Protein AF-A0A6D1ACQ4-F1 (afdb_monomer_lite)

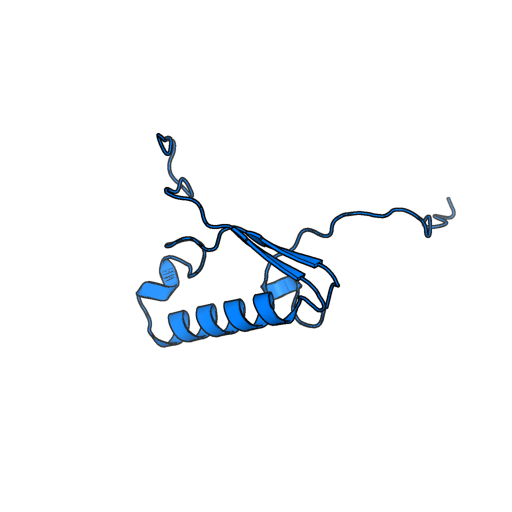Secondary structure (DSSP, 8-state):
------TT--------TTTTTT--EEEEEE---STBTTTBTTGGG-HHHHHHHHHHHHHHHTTEEEEEEE---SS--SS-SS----

Sequence (86 aa):
ASDSSDESMSYVSLMTVHAAKGLEFDNVFLVGMCENIFPNYRAYKVAEAMEEERRLAYVAITRAKEKLFVSDSRGLLLYSQTEKKP

Foldseek 3Di:
DPCPPPPDDDDDDDDALVVCQPAADQEAEAEACEPCRQVPPVLVVDVVSNVVSVVSVVSRVVNHDHYYHYDHDPDDDDPDPDDDDD

Organism: Escherichia coli (NCBI:txid562)

Structure (mmCIF, N/CA/C/O backbone):
data_AF-A0A6D1ACQ4-F1
#
_entry.id   AF-A0A6D1ACQ4-F1
#
loop_
_atom_site.group_PDB
_atom_site.id
_atom_site.type_symbol
_atom_site.label_atom_id
_atom_site.label_alt_id
_atom_site.label_comp_id
_atom_site.label_asym_id
_atom_site.label_entity_id
_atom_site.label_seq_id
_atom_site.pdbx_PDB_ins_code
_atom_site.Cartn_x
_atom_site.Cartn_y
_atom_site.Cartn_z
_atom_site.occupancy
_atom_site.B_iso_or_equiv
_atom_site.auth_seq_id
_atom_site.auth_comp_id
_atom_site.auth_asym_id
_atom_site.auth_atom_id
_atom_site.pdbx_PDB_model_num
ATOM 1 N N . ALA A 1 1 ? -17.579 34.432 8.148 1.00 38.06 1 ALA A N 1
ATOM 2 C CA . ALA A 1 1 ? -18.294 33.155 8.289 1.00 38.06 1 ALA A CA 1
ATOM 3 C C . ALA A 1 1 ? -17.404 32.250 9.120 1.00 38.06 1 ALA A C 1
ATOM 5 O O . ALA A 1 1 ? -16.279 31.999 8.714 1.00 38.06 1 ALA A O 1
ATOM 6 N N . SER A 1 2 ? -17.828 31.930 10.338 1.00 40.88 2 SER A N 1
ATOM 7 C CA . SER A 1 2 ? -17.139 30.998 11.227 1.00 40.88 2 SER A CA 1
ATOM 8 C C . SER A 1 2 ? -17.390 29.585 10.712 1.00 40.88 2 SER A C 1
ATOM 10 O O . SER A 1 2 ? -18.509 29.094 10.835 1.00 40.88 2 SER A O 1
ATOM 12 N N . ASP A 1 3 ? -16.381 28.975 10.095 1.00 47.56 3 ASP A N 1
ATOM 13 C CA . ASP A 1 3 ? -16.421 27.574 9.675 1.00 47.56 3 ASP A CA 1
ATOM 14 C C . ASP A 1 3 ? -16.266 26.708 10.933 1.00 47.56 3 ASP A C 1
ATOM 16 O O . ASP A 1 3 ? -15.168 26.348 11.354 1.00 47.56 3 ASP A O 1
ATOM 20 N N . SER A 1 4 ? -17.385 26.474 11.619 1.00 49.88 4 SER A N 1
ATOM 21 C CA . SER A 1 4 ? -17.506 25.411 12.609 1.00 49.88 4 SER A CA 1
ATOM 22 C C . SER A 1 4 ? -17.475 24.097 11.837 1.00 49.88 4 SER A C 1
ATOM 24 O O . SER A 1 4 ? -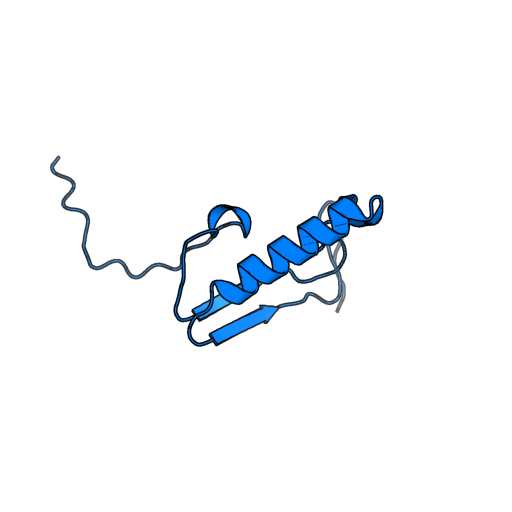18.512 23.611 11.394 1.00 49.88 4 SER A O 1
ATOM 26 N N . SER A 1 5 ? -16.272 23.587 11.593 1.00 52.09 5 SER A N 1
ATOM 27 C CA . SER A 1 5 ? -16.039 22.315 10.921 1.00 52.09 5 SER A CA 1
ATOM 28 C C . SER A 1 5 ? -16.796 21.207 11.650 1.00 52.09 5 SER A C 1
ATOM 30 O O . SER A 1 5 ? -16.432 20.847 12.769 1.00 52.09 5 SER A O 1
ATOM 32 N N . ASP A 1 6 ? -17.859 20.714 11.014 1.00 51.94 6 ASP A N 1
ATOM 33 C CA . ASP A 1 6 ? -18.693 19.605 11.465 1.00 51.94 6 ASP A CA 1
ATOM 34 C C . ASP A 1 6 ? -17.826 18.412 11.901 1.00 51.94 6 ASP A C 1
ATOM 36 O O . ASP A 1 6 ? -17.282 17.678 11.074 1.00 51.94 6 ASP A O 1
ATOM 40 N N . GLU A 1 7 ? -17.749 18.165 13.211 1.00 56.78 7 GLU A N 1
ATOM 41 C CA . GLU A 1 7 ? -17.092 17.006 13.840 1.00 56.78 7 GLU A CA 1
ATOM 42 C C . GLU A 1 7 ? -17.816 15.665 13.555 1.00 56.78 7 GLU A C 1
ATOM 44 O O . GLU A 1 7 ? -17.720 14.712 14.325 1.00 56.78 7 GLU A O 1
ATOM 49 N N . SER A 1 8 ? -18.567 15.553 12.453 1.00 57.22 8 SER A N 1
ATOM 50 C CA . SER A 1 8 ? -19.430 14.394 12.178 1.00 57.22 8 SER A CA 1
ATOM 51 C C . SER A 1 8 ? -19.498 13.937 10.718 1.00 57.22 8 SER A C 1
ATOM 53 O O . SER A 1 8 ? -20.313 13.074 10.389 1.00 57.22 8 SER A O 1
ATOM 55 N N . MET A 1 9 ? -18.635 14.428 9.824 1.00 56.19 9 MET A N 1
ATOM 56 C CA . MET A 1 9 ? -18.562 13.845 8.481 1.00 56.19 9 MET A CA 1
ATOM 57 C C . MET A 1 9 ? -17.639 12.625 8.465 1.00 56.19 9 MET A C 1
ATOM 59 O O . MET A 1 9 ? -16.418 12.736 8.418 1.0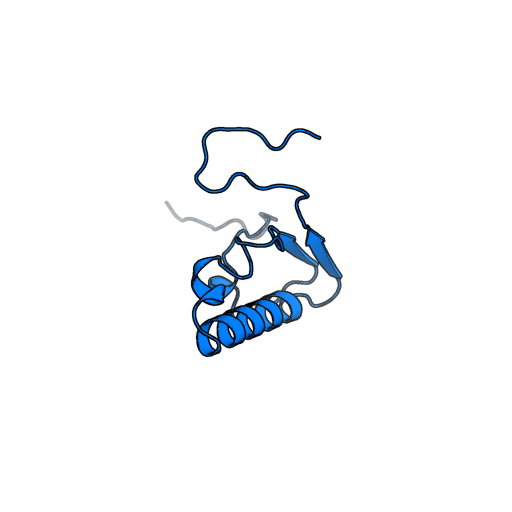0 56.19 9 MET A O 1
ATOM 63 N N . SER A 1 10 ? -18.247 11.438 8.485 1.00 78.50 10 SER A N 1
ATOM 64 C CA . SER A 1 10 ? -17.571 10.175 8.187 1.00 78.50 10 SER A CA 1
ATOM 65 C C . SER A 1 10 ? -17.336 10.084 6.678 1.00 78.50 10 SER A C 1
ATOM 67 O O . SER A 1 10 ? -18.272 9.880 5.905 1.00 78.50 10 SER A O 1
ATOM 69 N N . TYR A 1 11 ? -16.092 10.283 6.245 1.00 87.50 11 TYR A N 1
ATOM 70 C CA . TYR A 1 11 ? -15.685 10.170 4.845 1.00 87.50 11 TYR A CA 1
ATOM 71 C C . TYR A 1 11 ? -14.628 9.082 4.656 1.00 87.50 11 TYR A C 1
ATOM 73 O O . TYR A 1 11 ? -13.892 8.721 5.574 1.00 87.50 11 TYR A O 1
ATOM 81 N N . VAL A 1 12 ? -14.540 8.570 3.427 1.00 91.44 12 VAL A N 1
ATOM 82 C CA . VAL A 1 12 ? -13.458 7.674 3.014 1.00 91.44 12 VAL A CA 1
ATOM 83 C C . VAL A 1 12 ? -12.274 8.516 2.550 1.00 91.44 12 VAL A C 1
ATOM 85 O O . VAL A 1 12 ? -12.392 9.306 1.614 1.00 91.44 12 VAL A O 1
ATOM 88 N N . SER A 1 13 ? -11.120 8.325 3.185 1.00 92.56 13 SER A N 1
ATOM 89 C CA . SER A 1 13 ? -9.877 8.998 2.806 1.00 92.56 13 SER A CA 1
ATOM 90 C C . SER A 1 13 ? -9.209 8.290 1.628 1.00 92.56 13 SER A C 1
ATOM 92 O O . SER A 1 13 ? -8.735 7.163 1.766 1.00 92.56 13 SER A O 1
ATOM 94 N N . LEU A 1 14 ? -9.131 8.964 0.477 1.00 95.31 14 LEU A N 1
ATOM 95 C CA . LEU A 1 14 ? -8.392 8.487 -0.694 1.00 95.31 14 LEU A CA 1
ATOM 96 C C . LEU A 1 14 ? -7.038 9.195 -0.785 1.00 95.31 14 LEU A C 1
ATOM 98 O O . LEU A 1 14 ? -6.968 10.422 -0.790 1.00 95.31 14 LEU A O 1
ATOM 102 N N . MET A 1 15 ? -5.954 8.426 -0.868 1.00 94.94 15 MET A N 1
ATOM 103 C CA . MET A 1 15 ? -4.597 8.968 -0.919 1.00 94.94 15 MET A CA 1
ATOM 104 C C . MET A 1 15 ? -3.629 8.014 -1.617 1.00 94.94 15 MET A C 1
ATOM 106 O O . MET A 1 15 ? -3.922 6.836 -1.814 1.00 94.94 15 MET A O 1
ATOM 110 N N . THR A 1 16 ? -2.455 8.524 -1.985 1.00 95.25 16 THR A N 1
ATOM 111 C CA . THR A 1 16 ? -1.356 7.690 -2.485 1.00 95.25 16 THR A CA 1
ATOM 112 C C . THR A 1 16 ? -0.641 6.990 -1.328 1.00 95.25 16 THR A C 1
ATOM 114 O O . THR A 1 16 ? -0.650 7.474 -0.196 1.00 95.25 16 THR A O 1
ATOM 117 N N . VAL A 1 17 ? 0.057 5.886 -1.616 1.00 94.75 17 VAL A N 1
ATOM 118 C CA . VAL A 1 17 ? 0.860 5.156 -0.613 1.00 94.75 17 VAL A CA 1
ATOM 119 C C . VAL A 1 17 ? 1.881 6.067 0.082 1.00 94.75 17 VAL A C 1
ATOM 121 O O . VAL A 1 17 ? 2.088 5.965 1.288 1.00 94.75 17 VAL A O 1
ATOM 124 N N . HIS A 1 18 ? 2.474 7.006 -0.659 1.00 94.00 18 HIS A N 1
ATOM 125 C CA . HIS A 1 18 ? 3.419 7.981 -0.114 1.00 94.00 18 HIS A CA 1
ATOM 126 C C . HIS A 1 18 ? 2.765 8.926 0.901 1.00 94.00 18 HIS A C 1
ATOM 128 O O . HIS A 1 18 ? 3.335 9.173 1.962 1.00 94.00 18 HIS A O 1
ATOM 134 N N . ALA A 1 19 ? 1.568 9.431 0.593 1.00 95.56 19 ALA A N 1
ATOM 135 C CA . ALA A 1 19 ? 0.827 10.326 1.480 1.00 95.56 19 ALA A CA 1
ATOM 136 C C . ALA A 1 19 ? 0.308 9.611 2.739 1.00 95.56 19 ALA A C 1
ATOM 138 O O . ALA A 1 19 ? 0.134 10.245 3.774 1.00 95.56 19 ALA A O 1
ATOM 139 N N . ALA A 1 20 ? 0.121 8.290 2.676 1.00 94.12 20 ALA A N 1
ATOM 140 C CA . ALA A 1 20 ? -0.308 7.483 3.815 1.00 94.12 20 ALA A CA 1
ATOM 141 C C . ALA A 1 20 ? 0.795 7.246 4.864 1.00 94.12 20 ALA A C 1
ATOM 143 O O . ALA A 1 20 ? 0.529 6.687 5.931 1.00 94.12 20 ALA A O 1
ATOM 144 N N . LYS A 1 21 ? 2.049 7.626 4.586 1.00 92.81 21 LYS A N 1
ATOM 145 C CA . LYS A 1 21 ? 3.173 7.394 5.499 1.00 92.81 21 LYS A CA 1
ATOM 146 C C . LYS A 1 21 ? 2.942 8.100 6.840 1.00 92.81 21 LYS A C 1
ATOM 148 O O . LYS A 1 21 ? 2.794 9.313 6.893 1.00 92.81 21 LYS A O 1
ATOM 153 N N . GLY A 1 22 ? 2.968 7.328 7.928 1.00 92.25 22 GLY A N 1
ATOM 154 C CA . GLY A 1 22 ? 2.750 7.838 9.288 1.00 92.25 22 GLY A CA 1
ATOM 155 C C . GLY A 1 22 ? 1.282 7.906 9.716 1.00 92.25 22 GLY A C 1
ATOM 156 O O . GLY A 1 22 ? 1.015 8.202 10.874 1.00 92.25 22 GLY A O 1
ATOM 157 N N . LEU A 1 23 ? 0.345 7.587 8.820 1.00 95.38 23 LEU A N 1
ATOM 158 C CA . LEU A 1 23 ? -1.075 7.441 9.137 1.00 95.38 23 LEU A CA 1
ATOM 159 C C . LEU A 1 23 ? -1.417 5.965 9.350 1.00 95.38 23 LEU A C 1
ATOM 161 O O . LEU A 1 23 ? -0.739 5.090 8.813 1.00 95.38 23 LEU A O 1
ATOM 165 N N . GLU A 1 24 ? -2.464 5.679 10.113 1.00 96.06 24 GLU A N 1
ATOM 166 C CA . GLU A 1 24 ? -2.968 4.320 10.319 1.00 96.06 24 GLU A CA 1
ATOM 167 C C . GLU A 1 24 ? -4.496 4.333 10.388 1.00 96.06 24 GLU A C 1
ATOM 169 O O . GLU A 1 2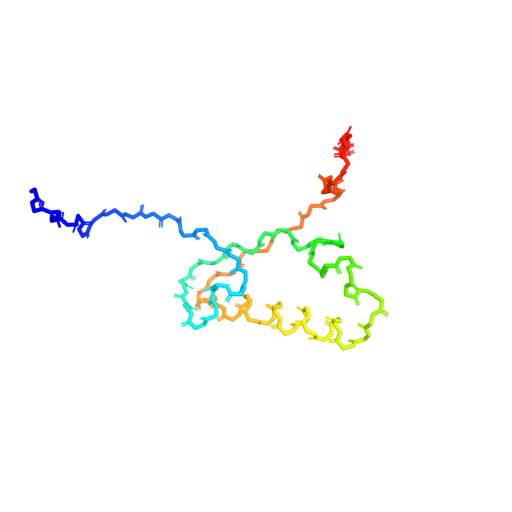4 ? -5.086 5.266 10.934 1.00 96.06 24 GLU A O 1
ATOM 174 N N . PHE A 1 25 ? -5.125 3.284 9.861 1.00 95.88 25 PHE A N 1
ATOM 175 C CA . PHE A 1 25 ? -6.576 3.157 9.746 1.00 95.88 25 PHE A CA 1
ATOM 176 C C . PHE A 1 25 ? -7.015 1.741 10.122 1.00 95.88 25 PHE A C 1
ATOM 178 O O . PHE A 1 25 ? -6.293 0.776 9.870 1.00 95.88 25 PHE A O 1
ATOM 185 N N . ASP A 1 26 ? -8.217 1.593 10.677 1.00 96.69 26 ASP A N 1
ATOM 186 C CA . ASP A 1 26 ? -8.740 0.274 11.064 1.00 96.69 26 ASP A CA 1
ATOM 187 C C . ASP A 1 26 ? -8.916 -0.637 9.842 1.00 96.69 26 ASP A C 1
ATOM 189 O O . ASP A 1 26 ? -8.541 -1.811 9.862 1.00 96.69 26 ASP A O 1
ATOM 193 N N . ASN A 1 27 ? -9.402 -0.062 8.737 1.00 96.81 27 ASN A N 1
ATOM 194 C CA . ASN A 1 27 ? -9.640 -0.756 7.477 1.00 96.81 27 ASN A CA 1
ATOM 195 C C . ASN A 1 27 ? -8.936 -0.023 6.328 1.00 96.81 27 ASN A C 1
ATOM 197 O O . ASN A 1 27 ? -9.149 1.173 6.134 1.00 96.81 27 ASN A O 1
ATOM 201 N N . VAL A 1 28 ? -8.137 -0.743 5.538 1.00 97.75 28 VAL A N 1
ATOM 202 C CA . VAL A 1 28 ? -7.416 -0.191 4.378 1.00 97.75 28 VAL A CA 1
ATOM 203 C C . VAL A 1 28 ? -7.759 -0.978 3.122 1.00 97.75 28 VAL A C 1
ATOM 205 O O . VAL A 1 28 ? -7.698 -2.206 3.107 1.00 97.75 28 VAL A O 1
ATOM 208 N N . PHE A 1 29 ? -8.071 -0.255 2.047 1.00 97.62 29 PHE A N 1
ATOM 209 C CA . PHE A 1 29 ? -8.273 -0.807 0.711 1.00 97.62 29 PHE A CA 1
ATOM 210 C C . PHE A 1 29 ? -7.074 -0.445 -0.164 1.00 97.62 29 PHE A C 1
ATOM 212 O O . PHE A 1 29 ? -6.949 0.683 -0.638 1.00 97.62 29 PHE A O 1
ATOM 219 N N . LEU A 1 30 ? -6.181 -1.409 -0.371 1.00 95.94 30 LEU A N 1
ATOM 220 C CA . LEU A 1 30 ? -5.048 -1.282 -1.272 1.00 95.94 30 LEU A CA 1
ATOM 221 C C . LEU A 1 30 ? -5.474 -1.711 -2.678 1.00 95.94 30 LEU A C 1
ATOM 223 O O . LEU A 1 30 ? -5.684 -2.892 -2.969 1.00 95.94 30 LEU A O 1
ATOM 227 N N . VAL A 1 31 ? -5.645 -0.718 -3.544 1.00 93.06 31 VAL A N 1
ATOM 228 C CA . VAL A 1 31 ? -6.111 -0.903 -4.920 1.00 93.06 31 VAL A CA 1
ATOM 229 C C . VAL A 1 31 ? -4.963 -0.847 -5.918 1.00 93.06 31 VAL A C 1
ATOM 231 O O . VAL A 1 31 ? -3.975 -0.150 -5.700 1.00 93.06 31 VAL A O 1
ATOM 234 N N . GLY A 1 32 ? -5.109 -1.564 -7.033 1.00 87.81 32 GLY A N 1
ATOM 235 C CA . GLY A 1 32 ? -4.143 -1.508 -8.130 1.00 87.81 32 GLY A CA 1
ATOM 236 C C . GLY A 1 32 ? -2.855 -2.287 -7.868 1.00 87.81 32 GLY A C 1
ATOM 237 O O . GLY A 1 32 ? -1.830 -1.947 -8.456 1.00 87.81 32 GLY A O 1
ATOM 238 N N . MET A 1 33 ? -2.910 -3.342 -7.042 1.00 90.31 33 MET A N 1
ATOM 239 C CA . MET A 1 33 ? -1.814 -4.307 -6.846 1.00 90.31 33 MET A CA 1
ATOM 240 C C . MET A 1 33 ? -1.685 -5.229 -8.061 1.00 90.31 33 MET A C 1
ATOM 242 O O . MET A 1 33 ? -1.877 -6.438 -7.974 1.00 90.31 33 MET A O 1
ATOM 246 N N . CYS A 1 34 ? -1.413 -4.616 -9.206 1.00 87.56 34 CYS A N 1
ATOM 247 C CA . CYS A 1 34 ? -1.314 -5.247 -10.508 1.00 87.56 34 CYS A CA 1
ATOM 248 C C . CYS A 1 34 ? 0.007 -4.848 -11.164 1.00 87.56 34 CYS A C 1
ATOM 250 O O . CYS A 1 34 ? 0.527 -3.744 -10.950 1.00 87.56 34 CYS A O 1
ATOM 252 N N . GLU A 1 35 ? 0.550 -5.752 -11.977 1.00 84.62 35 GLU A N 1
ATOM 253 C CA . GLU A 1 35 ? 1.805 -5.520 -12.686 1.00 84.62 35 GLU A CA 1
ATOM 254 C C . GLU A 1 35 ? 1.757 -4.213 -13.491 1.00 84.62 35 GLU A C 1
ATOM 256 O O . GLU A 1 35 ? 0.733 -3.846 -14.070 1.00 84.62 35 GLU A O 1
ATOM 261 N N . ASN A 1 36 ? 2.890 -3.511 -13.545 1.00 83.38 36 ASN A N 1
ATOM 262 C CA . ASN A 1 36 ? 3.077 -2.207 -14.191 1.00 83.38 36 ASN A CA 1
ATOM 263 C C . ASN A 1 36 ? 2.410 -1.001 -13.500 1.00 83.38 36 ASN A C 1
ATOM 265 O O . ASN A 1 36 ? 2.813 0.129 -13.795 1.00 83.38 36 ASN A O 1
ATOM 269 N N . ILE A 1 37 ? 1.467 -1.203 -12.570 1.00 86.44 37 ILE A N 1
ATOM 270 C CA . ILE A 1 37 ? 0.953 -0.140 -11.685 1.00 86.44 37 ILE A CA 1
ATOM 271 C C . ILE A 1 37 ? 1.692 -0.151 -10.359 1.00 86.44 37 ILE A C 1
ATOM 273 O O . ILE A 1 37 ? 2.251 0.873 -9.967 1.00 86.44 37 ILE A O 1
ATOM 277 N N . PHE A 1 38 ? 1.691 -1.301 -9.691 1.00 89.69 38 PHE A N 1
ATOM 278 C CA . PHE A 1 38 ? 2.324 -1.477 -8.398 1.00 89.69 38 PHE A CA 1
ATOM 279 C C . PHE A 1 38 ? 2.842 -2.923 -8.290 1.00 89.69 38 PHE A C 1
ATOM 281 O O . PHE A 1 38 ? 2.064 -3.834 -7.997 1.00 89.69 38 PHE A O 1
ATOM 288 N N . PRO A 1 39 ? 4.136 -3.163 -8.581 1.00 91.88 39 PRO A N 1
ATOM 289 C CA . PRO A 1 39 ? 5.194 -2.165 -8.756 1.00 91.88 39 PRO A CA 1
ATOM 290 C C . PRO A 1 39 ? 5.083 -1.380 -10.072 1.00 91.88 39 PRO A C 1
ATOM 292 O O . PRO A 1 39 ? 4.682 -1.918 -11.110 1.00 91.88 39 PRO A O 1
ATOM 295 N N . ASN A 1 40 ? 5.451 -0.098 -10.030 1.00 88.75 40 ASN A N 1
ATOM 296 C CA . ASN A 1 40 ? 5.438 0.775 -11.202 1.00 88.75 40 ASN A CA 1
ATOM 297 C C . ASN A 1 40 ? 6.309 0.211 -12.339 1.00 88.75 40 ASN A C 1
ATOM 299 O O . ASN A 1 40 ? 7.431 -0.237 -12.098 1.00 88.75 40 ASN A O 1
ATOM 303 N N . TYR A 1 41 ? 5.856 0.307 -13.599 1.00 87.75 41 TYR A N 1
ATOM 304 C CA . TYR A 1 41 ? 6.604 -0.203 -14.765 1.00 87.75 41 TYR A CA 1
ATOM 305 C C . TYR A 1 41 ? 8.065 0.292 -14.837 1.00 87.75 41 TYR A C 1
ATOM 307 O O . TYR A 1 41 ? 8.937 -0.389 -15.377 1.00 87.75 41 TYR A O 1
ATOM 315 N N . ARG A 1 42 ? 8.354 1.489 -14.305 1.00 88.38 42 ARG A N 1
ATOM 316 C CA . ARG A 1 42 ? 9.707 2.065 -14.287 1.00 88.38 42 ARG A CA 1
ATOM 317 C C . ARG A 1 42 ? 10.642 1.329 -13.335 1.00 88.38 42 ARG A C 1
ATOM 319 O O . ARG A 1 42 ? 11.838 1.275 -13.611 1.00 88.38 42 ARG A O 1
ATOM 326 N N . ALA A 1 43 ? 10.110 0.758 -12.256 1.00 91.81 43 ALA A N 1
ATOM 327 C CA . ALA A 1 43 ? 10.896 0.071 -11.242 1.00 91.81 43 ALA A CA 1
ATOM 328 C C . ALA A 1 43 ? 11.545 -1.205 -11.790 1.00 91.81 43 ALA A C 1
ATOM 330 O O . ALA A 1 43 ? 12.688 -1.489 -11.454 1.00 91.81 43 ALA A O 1
ATOM 331 N N . TYR A 1 44 ? 10.901 -1.892 -12.739 1.00 89.44 44 TYR A N 1
ATOM 332 C CA . TYR A 1 44 ? 11.416 -3.127 -13.349 1.00 89.44 44 TYR A CA 1
ATOM 333 C C . TYR A 1 44 ? 12.799 -2.993 -14.003 1.00 89.44 44 TYR A C 1
ATOM 335 O O . TYR A 1 44 ? 13.465 -3.999 -14.233 1.00 89.44 44 TYR A O 1
ATOM 343 N N . LYS A 1 45 ? 13.246 -1.773 -14.325 1.00 91.38 45 LYS A N 1
ATOM 344 C CA . LYS A 1 45 ? 14.539 -1.540 -14.984 1.00 91.38 45 LYS A CA 1
ATOM 345 C C . LYS A 1 45 ? 15.722 -1.476 -14.017 1.00 91.38 45 LYS A C 1
ATOM 347 O O . LYS A 1 45 ? 16.856 -1.600 -14.468 1.00 91.38 45 LYS A O 1
ATOM 352 N N . VAL A 1 46 ? 15.483 -1.237 -12.725 1.00 94.19 46 VAL A N 1
ATOM 353 C CA . VAL A 1 46 ? 16.532 -0.959 -11.732 1.00 94.19 46 VAL A CA 1
ATOM 354 C C . VAL A 1 46 ? 16.217 -1.701 -10.435 1.00 94.19 46 VAL A C 1
ATOM 356 O O . VAL A 1 46 ? 15.171 -1.477 -9.830 1.00 94.19 46 VAL A O 1
ATOM 359 N N . ALA A 1 47 ? 17.133 -2.556 -9.973 1.00 92.38 47 ALA A N 1
ATOM 360 C CA . ALA A 1 47 ? 16.927 -3.365 -8.767 1.00 92.38 47 ALA A CA 1
ATOM 361 C C . ALA A 1 47 ? 16.629 -2.506 -7.524 1.00 92.38 47 ALA A C 1
ATOM 363 O O . ALA A 1 47 ? 15.726 -2.824 -6.754 1.00 92.38 47 ALA A O 1
ATOM 364 N N . GLU A 1 48 ? 17.318 -1.375 -7.360 1.00 95.56 48 GLU A N 1
ATOM 365 C CA . GLU A 1 48 ? 17.076 -0.462 -6.236 1.00 95.56 48 GLU A CA 1
ATOM 366 C C . GLU A 1 48 ? 15.672 0.158 -6.273 1.00 95.56 48 GLU A C 1
ATOM 368 O O . GLU A 1 48 ? 15.062 0.359 -5.222 1.00 95.56 48 GLU A O 1
ATOM 373 N N . ALA A 1 49 ? 15.135 0.421 -7.469 1.00 94.62 49 ALA A N 1
ATOM 374 C CA . ALA A 1 49 ? 13.781 0.940 -7.638 1.00 94.62 49 ALA A CA 1
ATOM 375 C C . ALA A 1 49 ? 12.721 -0.128 -7.324 1.00 94.62 49 ALA A C 1
ATOM 377 O O . ALA A 1 49 ? 11.704 0.189 -6.713 1.00 94.62 49 ALA A O 1
ATOM 378 N N . MET A 1 50 ? 12.970 -1.398 -7.666 1.00 95.56 50 MET A N 1
ATOM 379 C CA . MET A 1 50 ? 12.112 -2.508 -7.226 1.00 95.56 50 MET A CA 1
ATOM 380 C C . MET A 1 50 ? 12.094 -2.653 -5.705 1.00 95.56 50 MET A C 1
ATOM 382 O O . MET A 1 50 ? 11.034 -2.869 -5.118 1.00 95.56 50 MET A O 1
ATOM 386 N N . GLU A 1 51 ? 13.247 -2.509 -5.053 1.00 96.75 51 GLU A N 1
ATOM 387 C CA . GLU A 1 51 ? 13.310 -2.536 -3.591 1.00 96.75 51 GLU A CA 1
ATOM 388 C C . GLU A 1 51 ? 12.587 -1.341 -2.954 1.00 96.75 51 GLU A C 1
ATOM 390 O O . GLU A 1 51 ? 12.018 -1.478 -1.871 1.00 96.75 51 GLU A O 1
ATOM 395 N N . GLU A 1 52 ? 12.541 -0.184 -3.619 1.00 95.62 52 GLU A N 1
ATOM 396 C CA . GLU A 1 52 ? 11.714 0.942 -3.175 1.00 95.62 52 GLU A CA 1
ATOM 397 C C . GLU A 1 52 ? 10.216 0.647 -3.304 1.00 95.62 52 GLU A C 1
ATOM 399 O O . GLU A 1 52 ? 9.484 0.826 -2.334 1.00 95.62 52 GLU A O 1
ATOM 404 N N . GLU A 1 53 ? 9.749 0.107 -4.433 1.00 95.75 53 GLU A N 1
ATOM 405 C CA . GLU A 1 53 ? 8.343 -0.306 -4.578 1.00 95.75 53 GLU A CA 1
ATOM 406 C C . GLU A 1 53 ? 7.957 -1.373 -3.539 1.00 95.75 53 GLU A C 1
ATOM 408 O O . GLU A 1 53 ? 6.867 -1.328 -2.967 1.00 95.75 53 GLU A O 1
ATOM 413 N N . ARG A 1 54 ? 8.875 -2.293 -3.205 1.00 95.75 54 ARG A N 1
ATOM 414 C CA . ARG A 1 54 ? 8.687 -3.267 -2.117 1.00 95.75 54 ARG A CA 1
ATOM 415 C C . ARG A 1 54 ? 8.525 -2.574 -0.760 1.00 95.75 54 ARG A C 1
ATOM 417 O O . ARG A 1 54 ? 7.652 -2.954 0.022 1.00 95.75 54 ARG A O 1
ATOM 424 N N . ARG A 1 55 ? 9.334 -1.548 -0.470 1.00 96.69 55 ARG A N 1
ATOM 425 C CA . ARG A 1 55 ? 9.191 -0.735 0.751 1.00 96.69 55 ARG A CA 1
ATOM 426 C C . ARG A 1 55 ? 7.867 0.020 0.770 1.00 96.69 55 ARG A C 1
ATOM 428 O O . ARG A 1 55 ? 7.214 0.046 1.810 1.00 96.69 55 ARG A O 1
ATOM 435 N N . LEU A 1 56 ? 7.430 0.573 -0.359 1.00 95.88 56 LEU A N 1
ATOM 436 C CA . LEU A 1 56 ? 6.117 1.209 -0.475 1.00 95.88 56 LEU A CA 1
ATOM 437 C C . LEU A 1 56 ? 4.988 0.205 -0.218 1.00 95.88 56 LEU A C 1
ATOM 439 O O . LEU A 1 56 ? 4.057 0.521 0.519 1.00 95.88 56 LEU A O 1
ATOM 443 N N . ALA A 1 57 ? 5.094 -1.019 -0.740 1.00 95.81 57 ALA A N 1
ATOM 444 C CA . ALA A 1 57 ? 4.120 -2.079 -0.489 1.00 95.81 57 ALA A CA 1
ATOM 445 C C . ALA A 1 57 ? 4.022 -2.389 1.009 1.00 95.81 57 ALA A C 1
ATOM 447 O O . ALA A 1 57 ? 2.930 -2.444 1.573 1.00 95.81 57 ALA A O 1
ATOM 448 N N . TYR A 1 58 ? 5.172 -2.515 1.673 1.00 96.69 58 TYR A N 1
ATOM 449 C CA . TYR A 1 58 ? 5.244 -2.716 3.116 1.00 96.69 58 TYR A CA 1
ATOM 450 C C . TYR A 1 58 ? 4.609 -1.556 3.895 1.00 96.69 58 TYR A C 1
ATOM 452 O O . TYR A 1 58 ? 3.831 -1.780 4.824 1.00 96.69 58 TYR A O 1
ATOM 460 N N . VAL A 1 59 ? 4.884 -0.308 3.500 1.00 97.00 59 VAL A N 1
ATOM 461 C CA . VAL A 1 59 ? 4.241 0.866 4.105 1.00 97.00 59 VAL A CA 1
ATOM 462 C C . VAL A 1 59 ? 2.727 0.773 3.951 1.00 97.00 59 VAL A C 1
ATOM 464 O O . VAL A 1 59 ? 2.044 0.879 4.963 1.00 97.00 59 VAL A O 1
ATOM 467 N N . ALA A 1 60 ? 2.210 0.512 2.746 1.00 96.12 60 ALA A N 1
ATOM 468 C CA . ALA A 1 60 ? 0.775 0.393 2.481 1.00 96.12 60 ALA A CA 1
ATOM 469 C C . ALA A 1 60 ? 0.103 -0.693 3.339 1.00 96.12 60 ALA A C 1
ATOM 471 O O . ALA A 1 60 ? -0.925 -0.436 3.963 1.00 96.12 60 ALA A O 1
ATOM 472 N N . ILE A 1 61 ? 0.713 -1.880 3.415 1.00 96.38 61 ILE A N 1
ATOM 473 C CA . ILE A 1 61 ? 0.216 -3.018 4.203 1.00 96.38 61 ILE A CA 1
ATOM 474 C C . ILE A 1 61 ? 0.161 -2.659 5.691 1.00 96.38 61 ILE A C 1
ATOM 476 O O . ILE A 1 61 ? -0.844 -2.897 6.353 1.00 96.38 61 ILE A O 1
ATOM 480 N N . THR A 1 62 ? 1.213 -2.025 6.210 1.00 97.12 62 THR A N 1
ATOM 481 C CA . THR A 1 62 ? 1.307 -1.645 7.630 1.00 97.12 62 THR A CA 1
ATOM 482 C C . THR A 1 62 ? 0.464 -0.430 8.013 1.00 97.12 62 THR A C 1
ATOM 484 O O . THR A 1 62 ? 0.501 -0.023 9.169 1.00 97.12 62 THR A O 1
ATOM 487 N N . ARG A 1 63 ? -0.285 0.185 7.083 1.00 96.94 63 ARG A N 1
ATOM 488 C CA . ARG A 1 63 ? -1.252 1.237 7.445 1.00 96.94 63 ARG A CA 1
ATOM 489 C C . ARG A 1 63 ? -2.534 0.659 8.053 1.00 96.94 63 ARG A C 1
ATOM 491 O O . ARG A 1 63 ? -3.288 1.410 8.664 1.00 96.94 63 ARG A O 1
ATOM 498 N N . ALA A 1 64 ? -2.804 -0.632 7.848 1.00 97.75 64 ALA A N 1
ATOM 499 C CA . ALA A 1 64 ? -4.017 -1.297 8.312 1.00 97.75 64 ALA A CA 1
ATOM 500 C C . ALA A 1 64 ? -3.838 -1.852 9.730 1.00 97.75 64 ALA A C 1
ATOM 502 O O . ALA A 1 64 ? -2.900 -2.611 9.972 1.00 97.75 64 ALA A O 1
ATOM 503 N N . LYS A 1 65 ? -4.752 -1.518 10.648 1.00 97.12 65 LYS A N 1
ATOM 504 C CA . LYS A 1 65 ? -4.744 -2.044 12.024 1.00 97.12 65 LYS A CA 1
ATOM 505 C C . LYS A 1 65 ? -5.521 -3.347 12.167 1.00 97.12 65 LYS A C 1
ATOM 507 O O . LYS A 1 65 ? -5.052 -4.252 12.849 1.00 97.12 65 LYS A O 1
ATOM 512 N N . GLU A 1 66 ? -6.689 -3.449 11.530 1.00 97.56 66 GLU A N 1
ATOM 513 C CA . GLU A 1 66 ? -7.562 -4.623 11.658 1.00 97.56 66 GLU A CA 1
ATOM 514 C C . GLU A 1 66 ? -7.682 -5.403 10.351 1.00 97.56 66 GLU A C 1
ATOM 516 O O . GLU A 1 66 ? -7.456 -6.614 10.326 1.00 97.56 66 GLU A O 1
ATOM 521 N N . LYS A 1 67 ? -8.057 -4.727 9.256 1.00 98.00 67 LYS A N 1
ATOM 522 C CA . LYS A 1 67 ? -8.328 -5.384 7.972 1.00 98.00 67 LYS A CA 1
ATOM 523 C C . LYS A 1 67 ? -7.644 -4.676 6.820 1.00 98.00 67 LYS A C 1
ATOM 525 O O . LYS A 1 67 ? -7.788 -3.470 6.620 1.00 98.00 67 LYS A O 1
ATOM 530 N N . LEU A 1 68 ? -6.965 -5.473 6.008 1.00 97.81 68 LEU A N 1
ATOM 531 C CA . LEU A 1 68 ? -6.407 -5.061 4.733 1.00 97.81 68 LEU A CA 1
ATOM 532 C C . LEU A 1 68 ? -7.148 -5.785 3.611 1.00 97.81 68 LEU A C 1
ATOM 534 O O . LEU A 1 68 ? -7.184 -7.014 3.572 1.00 97.81 68 LEU A O 1
ATOM 538 N N . PHE A 1 69 ? -7.690 -5.018 2.675 1.00 97.88 69 PHE A N 1
ATOM 539 C CA . PHE A 1 69 ? -8.267 -5.527 1.442 1.00 97.88 69 PHE A CA 1
ATOM 540 C C . PHE A 1 69 ? -7.335 -5.183 0.295 1.00 97.88 69 PHE A C 1
ATOM 542 O O . PHE A 1 69 ? -7.019 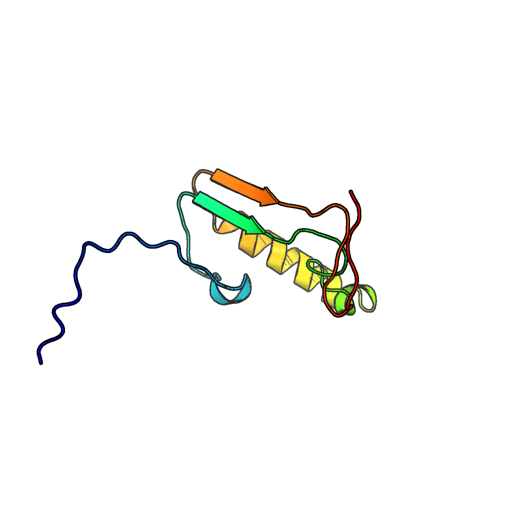-4.015 0.081 1.00 97.88 69 PHE A O 1
ATOM 549 N N . VAL A 1 70 ? -6.904 -6.195 -0.449 1.00 95.69 70 VAL A N 1
ATOM 550 C CA . VAL A 1 70 ? -6.050 -6.018 -1.620 1.00 95.69 70 VAL A CA 1
ATOM 551 C C . VAL A 1 70 ? -6.851 -6.356 -2.862 1.00 95.69 70 VAL A C 1
ATOM 553 O O . VAL A 1 70 ? -7.471 -7.416 -2.928 1.00 95.69 70 VAL A O 1
ATOM 556 N N . SER A 1 71 ? -6.832 -5.461 -3.847 1.00 92.12 71 SER A N 1
ATOM 557 C CA . SER A 1 71 ? -7.425 -5.729 -5.154 1.00 92.12 71 SER A CA 1
ATOM 558 C C . SER A 1 71 ? -6.372 -5.703 -6.253 1.00 92.12 71 SER A C 1
ATOM 560 O O . SER A 1 71 ? -5.582 -4.764 -6.384 1.00 92.12 71 SER A O 1
ATOM 562 N N . ASP A 1 72 ? -6.407 -6.766 -7.048 1.00 88.12 72 ASP A N 1
ATOM 563 C CA . ASP A 1 72 ? -5.729 -6.886 -8.328 1.00 88.12 72 ASP A CA 1
ATOM 564 C C . ASP A 1 72 ? -6.767 -6.740 -9.449 1.00 88.12 72 ASP A C 1
ATOM 566 O O . ASP A 1 72 ? -7.968 -6.966 -9.267 1.00 88.12 72 ASP A O 1
ATOM 570 N N . SER A 1 73 ? -6.307 -6.367 -10.634 1.00 82.25 73 SER A N 1
ATOM 571 C CA . SER A 1 73 ? -7.125 -6.327 -11.824 1.00 82.25 73 SER A CA 1
ATOM 572 C C . SER A 1 73 ? -6.453 -7.183 -12.908 1.00 82.25 73 SER A C 1
ATOM 574 O O . SER A 1 73 ? -5.373 -6.863 -13.380 1.00 82.25 73 SER A O 1
ATOM 576 N N . ARG A 1 74 ? -7.162 -8.221 -13.392 1.00 70.31 74 ARG A N 1
ATOM 577 C CA . ARG A 1 74 ? -6.792 -9.156 -14.495 1.00 70.31 74 ARG A CA 1
ATOM 578 C C . ARG A 1 74 ? -6.466 -8.567 -15.892 1.00 70.31 74 ARG A C 1
ATOM 580 O O . ARG A 1 74 ? -6.791 -9.165 -16.906 1.00 70.31 74 ARG A O 1
ATOM 587 N N . GLY A 1 75 ? -5.979 -7.338 -15.994 1.00 57.59 75 GLY A N 1
ATOM 588 C CA . GLY A 1 75 ? -5.765 -6.663 -17.271 1.00 57.59 75 GLY A CA 1
ATOM 589 C C . GLY A 1 75 ? -5.955 -5.164 -17.147 1.00 57.59 75 GLY A C 1
ATOM 590 O O . GLY A 1 75 ? -6.882 -4.6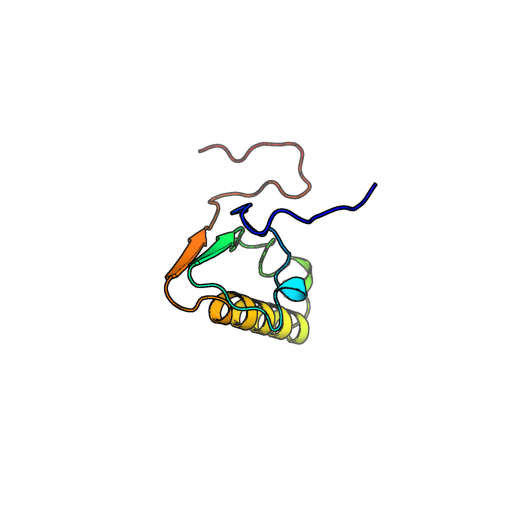64 -16.508 1.00 57.59 75 GLY A O 1
ATOM 591 N N . LEU A 1 76 ? -4.979 -4.457 -17.672 1.00 63.59 76 LEU A N 1
ATOM 592 C CA . LEU A 1 76 ? -4.785 -3.059 -17.381 1.00 63.59 76 LEU A CA 1
ATOM 593 C C . LEU A 1 76 ? -5.341 -2.220 -18.497 1.00 63.59 76 LEU A C 1
ATOM 595 O O . LEU A 1 76 ? -5.221 -2.628 -19.644 1.00 63.59 76 LEU A O 1
ATOM 599 N N . LEU A 1 77 ? -5.747 -0.997 -18.179 1.00 58.81 77 LEU A N 1
ATOM 600 C CA . LEU A 1 77 ? -5.543 0.068 -19.141 1.00 58.81 77 LEU A CA 1
ATOM 601 C C . LEU A 1 77 ? -5.141 1.384 -18.486 1.00 58.81 77 LEU A C 1
ATOM 603 O O . LEU A 1 77 ? -5.877 2.362 -18.446 1.00 58.81 77 LEU A O 1
ATOM 607 N N . LEU A 1 78 ? -3.909 1.396 -17.973 1.00 63.69 78 LEU A N 1
ATOM 608 C CA . LEU A 1 78 ? -3.205 2.628 -17.654 1.00 63.69 78 LEU A CA 1
ATOM 609 C C . LEU A 1 78 ? -2.376 3.029 -18.882 1.00 63.69 78 LEU A C 1
ATOM 611 O O . LEU A 1 78 ? -1.485 2.295 -19.303 1.00 63.69 78 LEU A O 1
ATOM 615 N N . TYR A 1 79 ? -2.708 4.199 -19.436 1.00 55.53 79 TYR A N 1
ATOM 616 C CA . TYR A 1 79 ? -2.129 4.846 -20.626 1.00 55.53 79 TYR A CA 1
ATOM 617 C C . TYR A 1 79 ? -2.512 4.332 -22.033 1.00 55.53 79 TYR A C 1
ATOM 619 O O . TYR A 1 79 ? -2.096 4.962 -23.005 1.00 55.53 79 TYR A O 1
ATOM 627 N N . SER A 1 80 ? -3.338 3.291 -22.194 1.00 55.09 80 SER A N 1
ATOM 628 C CA . SER A 1 80 ? -3.934 2.938 -23.502 1.00 55.09 80 SER A CA 1
ATOM 629 C C . SER A 1 80 ? -5.424 3.328 -23.613 1.00 55.09 80 SER A C 1
ATOM 631 O O . SER A 1 80 ? -6.117 3.540 -22.622 1.00 55.09 80 SER A O 1
ATOM 633 N N . GLN A 1 81 ? -5.906 3.471 -24.850 1.00 53.69 81 GLN A N 1
ATOM 634 C CA . GLN A 1 81 ? -7.298 3.761 -25.224 1.00 53.69 81 GLN A CA 1
ATOM 635 C C . GLN A 1 81 ? -8.029 2.483 -25.680 1.00 53.69 81 GLN A C 1
ATOM 637 O O . GLN A 1 81 ? -8.576 2.417 -26.779 1.00 53.69 81 GLN A O 1
ATOM 642 N N . THR A 1 82 ? -7.966 1.391 -24.928 1.00 50.09 82 THR A N 1
ATOM 643 C CA . THR A 1 82 ? -8.673 0.149 -25.298 1.00 50.09 82 THR A CA 1
ATOM 644 C C . THR A 1 82 ? -9.149 -0.561 -24.048 1.00 50.09 82 THR A C 1
ATOM 646 O O . THR A 1 82 ? -9.015 -0.013 -22.972 1.00 50.09 82 THR A O 1
ATOM 649 N N . GLU A 1 83 ? -9.794 -1.713 -24.144 1.00 52.34 83 GLU A N 1
ATOM 650 C CA . GLU A 1 83 ? -10.411 -2.339 -22.983 1.00 52.34 83 GLU A CA 1
ATOM 651 C C . GLU A 1 83 ? -9.772 -3.678 -22.655 1.00 52.34 83 GLU A C 1
ATOM 653 O O . GLU A 1 83 ? -9.468 -4.496 -23.528 1.00 52.34 83 GLU A O 1
ATOM 658 N N . LYS A 1 84 ? -9.655 -3.904 -21.352 1.00 55.12 84 LYS A N 1
ATOM 659 C CA . LYS A 1 84 ? -9.564 -5.224 -20.764 1.00 55.12 84 LYS A CA 1
ATOM 660 C C . LYS A 1 84 ? -10.890 -5.944 -21.031 1.00 55.12 84 LYS A C 1
ATOM 662 O O . LYS A 1 84 ? -11.883 -5.658 -20.369 1.00 55.12 84 LYS A O 1
ATOM 667 N N . LYS A 1 85 ? -10.915 -6.855 -22.003 1.00 57.38 85 LYS A N 1
ATOM 668 C CA . LYS A 1 85 ? -12.054 -7.764 -22.207 1.00 57.38 85 LYS A CA 1
ATOM 669 C C . LYS A 1 85 ? -12.017 -8.900 -21.167 1.00 57.38 85 LYS A C 1
ATOM 671 O O . LYS A 1 85 ? -10.915 -9.239 -20.734 1.00 57.38 85 LYS A O 1
ATOM 676 N N . PRO A 1 86 ? -13.192 -9.395 -20.730 1.00 61.66 86 PRO A N 1
ATOM 677 C CA . PRO A 1 86 ? -13.350 -10.262 -19.557 1.00 61.66 86 PRO A CA 1
ATOM 678 C C . PRO A 1 86 ? -12.561 -11.571 -19.621 1.00 61.66 86 PRO A C 1
ATOM 680 O O . PRO A 1 86 ? -12.399 -12.111 -20.739 1.00 61.66 86 PRO A O 1
#

InterPro domains:
  IPR000212 UvrD-like helicase [PTHR11070] (9-73)
  IPR014017 UvrD-like helicase, C-terminal [PF13361] (6-72)
  IPR027417 P-loop containing nucleoside triphosphate hydrolase [G3DSA:3.40.50.300] (5-84)
  IPR027417 P-loop containing nucleoside triphosphate hydrolase [SSF52540] (5-74)

Radius of gyration: 16.61 Å; chains: 1; bounding box: 36×43×39 Å

pLDDT: mean 83.46, std 17.57, range [38.06, 98.0]